Protein AF-A0A086QF65-F1 (afdb_monomer_lite)

Radius of gyration: 30.69 Å; chains: 1; bounding box: 106×68×58 Å

Foldseek 3Di:
DAQVCFKDKAFQFPFWAKPPVPPLFWFFDPDPDDRVDGDIDGPCVQFVPDDSVQKDDDPPTNMIMGGQHLNRAAQAKDKTKMWIAGDPDPDDDDDPDPDDDDDDDDDDDPPPPGDIGMDMDIGHGSPPDDPPPPPDDDDDPPDDDDDDDDDDDDDD

Sequence (156 aa):
MSADNDTLTIDCGTDGSLKPTNYTEEFCVTDNSQLENCTTKKFSEILRTFLPSWWVSDSQNGSAKLTIPESGFPEEQQQFRLGCIPKKTTESPQASLSVNTEKEEGAQNTGASTSNCSVIVTVKASNFSSLASSIAPTAAVAGGVAALTGFLVGSF

InterPro domains:
  IPR007226 SRS domain [PF04092] (1-123)
  IPR028352 Protozoan surface antigen, SAG1 family [PR01801] (5-20)
  IPR028352 Protozoan surface antigen, SAG1 family [PR01801] (43-55)
  IPR028352 Protozoan surface antigen, SAG1 family [PR01801] (64-74)
  IPR028352 Protozoan surface antigen, SAG1 family [PR01801] (74-89)
  IPR036755 SRS domain superfamily [G3DSA:2.60.40.1320] (1-129)
  IPR036755 SRS domain superfamily [SSF74877] (1-125)

pLDDT: mean 76.39, std 22.38, range [31.44, 98.19]

Secondary structure (DSSP, 8-state):
-BTTB-EEEEE-TTTEEEESTTTTTEEE-SSS--GGGPPEEEHHHHSTT--GGGEEEETTTTEEEEE--GGGS-SS-EEEEEEEEE---SS-------------------------EEEEEEE--TT-----------------------------

Organism: NCBI:txid943118

Structure (mmCIF, N/CA/C/O backbone):
data_AF-A0A086QF65-F1
#
_entry.id   AF-A0A086QF65-F1
#
loop_
_atom_site.group_PDB
_atom_site.id
_atom_site.type_symbol
_atom_site.label_atom_id
_atom_site.label_alt_id
_atom_site.label_comp_id
_atom_site.label_asym_id
_atom_site.label_entity_id
_atom_site.label_seq_id
_atom_site.pdbx_PDB_ins_code
_atom_site.Cartn_x
_atom_site.Cartn_y
_atom_site.Cartn_z
_atom_site.occupancy
_atom_site.B_iso_or_equiv
_atom_site.auth_seq_id
_atom_site.auth_comp_id
_atom_site.auth_asym_id
_atom_site.auth_atom_id
_atom_site.pdbx_PDB_model_num
ATOM 1 N N . MET A 1 1 ? 10.234 -1.380 -0.461 1.00 95.06 1 MET A N 1
ATOM 2 C CA . MET A 1 1 ? 9.843 -2.190 -1.628 1.00 95.06 1 MET A CA 1
ATOM 3 C C . MET A 1 1 ? 10.878 -2.006 -2.726 1.00 95.06 1 MET A C 1
ATOM 5 O O . MET A 1 1 ? 11.382 -0.900 -2.909 1.00 95.06 1 MET A O 1
ATOM 9 N N . SER A 1 2 ? 11.228 -3.093 -3.399 1.00 95.19 2 SER A N 1
ATOM 10 C CA . SER A 1 2 ? 12.167 -3.176 -4.530 1.00 95.19 2 SER A CA 1
ATOM 11 C C . SER A 1 2 ? 11.776 -4.369 -5.403 1.00 95.19 2 SER A C 1
ATOM 13 O O . SER A 1 2 ? 10.936 -5.148 -4.968 1.00 95.19 2 SER A O 1
ATOM 15 N N . ALA A 1 3 ? 12.387 -4.557 -6.575 1.00 91.25 3 ALA A N 1
ATOM 16 C CA . ALA A 1 3 ? 12.045 -5.674 -7.466 1.00 91.25 3 ALA A CA 1
ATOM 17 C C . ALA A 1 3 ? 12.109 -7.055 -6.773 1.00 91.25 3 ALA A C 1
ATOM 19 O O . ALA A 1 3 ? 11.219 -7.872 -6.962 1.00 91.25 3 ALA A O 1
ATOM 20 N N . ASP A 1 4 ? 13.090 -7.281 -5.887 1.00 91.62 4 ASP A N 1
ATOM 21 C CA . ASP A 1 4 ? 13.212 -8.537 -5.120 1.00 91.62 4 ASP A CA 1
ATOM 22 C C . ASP A 1 4 ? 12.260 -8.645 -3.906 1.00 91.62 4 ASP A C 1
ATOM 24 O O . ASP A 1 4 ? 12.186 -9.686 -3.260 1.00 91.62 4 ASP A O 1
ATOM 28 N N . ASN A 1 5 ? 11.605 -7.546 -3.514 1.00 95.38 5 ASN A N 1
ATOM 29 C CA . ASN A 1 5 ? 10.704 -7.443 -2.357 1.00 95.38 5 ASN A CA 1
ATOM 30 C C . ASN A 1 5 ? 9.574 -6.462 -2.703 1.00 95.38 5 ASN A C 1
ATOM 32 O O . ASN A 1 5 ? 9.560 -5.296 -2.274 1.00 95.38 5 ASN A O 1
ATOM 36 N N . ASP A 1 6 ? 8.678 -6.937 -3.557 1.00 96.69 6 ASP A N 1
ATOM 37 C CA . ASP A 1 6 ? 7.703 -6.164 -4.328 1.00 96.69 6 ASP A CA 1
ATOM 38 C C . ASP A 1 6 ? 6.317 -6.075 -3.683 1.00 96.69 6 ASP A C 1
ATOM 40 O O . ASP A 1 6 ? 5.424 -5.397 -4.194 1.00 96.69 6 ASP A O 1
ATOM 44 N N . THR A 1 7 ? 6.146 -6.747 -2.547 1.00 97.06 7 THR A N 1
ATOM 45 C CA . THR A 1 7 ? 4.867 -6.895 -1.864 1.00 97.06 7 THR A CA 1
ATOM 46 C C . THR A 1 7 ? 4.880 -6.204 -0.501 1.00 97.06 7 THR A C 1
ATOM 48 O O . THR A 1 7 ? 5.852 -6.276 0.251 1.00 97.06 7 THR A O 1
ATOM 51 N N . LEU A 1 8 ? 3.778 -5.532 -0.178 1.00 97.38 8 LEU A N 1
ATOM 52 C CA . LEU A 1 8 ? 3.488 -4.920 1.115 1.00 97.38 8 LEU A CA 1
ATOM 53 C C . LEU A 1 8 ? 2.134 -5.428 1.598 1.00 97.38 8 LEU A C 1
ATOM 55 O O . LEU A 1 8 ? 1.146 -5.281 0.888 1.00 97.38 8 LEU A O 1
ATOM 59 N N . THR A 1 9 ? 2.077 -5.936 2.824 1.00 96.44 9 THR A N 1
ATOM 60 C CA . THR A 1 9 ? 0.817 -6.260 3.501 1.00 96.44 9 THR A CA 1
ATOM 61 C C . THR A 1 9 ? 0.660 -5.359 4.715 1.00 96.44 9 THR A C 1
ATOM 63 O O . THR A 1 9 ? 1.587 -5.235 5.515 1.00 96.44 9 THR A O 1
ATOM 66 N N . ILE A 1 10 ? -0.509 -4.742 4.859 1.00 95.50 10 ILE A N 1
ATOM 67 C CA . ILE A 1 10 ? -0.909 -3.997 6.052 1.00 95.50 10 ILE A CA 1
ATOM 68 C C . ILE A 1 10 ? -2.129 -4.694 6.625 1.00 95.50 10 ILE A C 1
ATOM 70 O O . ILE A 1 10 ? -3.138 -4.805 5.938 1.00 95.50 10 ILE A O 1
ATOM 74 N N . ASP A 1 11 ? -2.031 -5.134 7.873 1.00 94.31 11 ASP A N 1
ATOM 75 C CA . ASP A 1 11 ? -3.128 -5.742 8.616 1.00 94.31 11 ASP A CA 1
ATOM 76 C C . ASP A 1 11 ? -3.472 -4.849 9.807 1.00 94.31 11 ASP A C 1
ATOM 78 O O . ASP A 1 11 ? -2.664 -4.673 10.721 1.00 94.31 11 ASP A O 1
ATOM 82 N N . CYS A 1 12 ? -4.655 -4.237 9.765 1.00 92.69 12 CYS A N 1
ATOM 83 C CA . CYS A 1 12 ? -5.139 -3.391 10.850 1.00 92.69 12 CYS A CA 1
ATOM 84 C C . CYS A 1 12 ? -5.915 -4.168 11.923 1.00 92.69 12 CYS A C 1
ATOM 86 O O . CYS A 1 12 ? -6.331 -3.569 12.918 1.00 92.69 12 CYS A O 1
ATOM 88 N N . GLY A 1 13 ? -6.118 -5.473 11.734 1.00 90.19 13 GLY A N 1
ATOM 89 C CA . GLY A 1 13 ? -6.936 -6.304 12.600 1.00 90.19 13 GLY A CA 1
ATOM 90 C C . GLY A 1 13 ? -8.391 -5.833 12.703 1.00 90.19 13 GLY A C 1
ATOM 91 O O . GLY A 1 13 ? -8.887 -4.970 11.970 1.00 90.19 13 GLY A O 1
ATOM 92 N N . THR A 1 14 ? -9.108 -6.394 13.675 1.00 88.50 14 THR A N 1
ATOM 93 C CA . THR A 1 14 ? -10.519 -6.061 13.917 1.00 88.50 14 THR A CA 1
ATOM 94 C C . THR A 1 14 ? -10.705 -4.668 14.501 1.00 88.50 14 THR A C 1
ATOM 96 O O . THR A 1 14 ? -11.720 -4.029 14.221 1.00 88.50 14 THR A O 1
ATOM 99 N N . ASP A 1 15 ? -9.716 -4.164 15.236 1.00 88.31 15 ASP A N 1
ATOM 100 C CA . ASP A 1 15 ? -9.833 -2.933 16.025 1.00 88.31 15 ASP A CA 1
ATOM 101 C C . ASP A 1 15 ? -9.339 -1.694 15.267 1.00 88.31 15 ASP A C 1
ATOM 103 O O . ASP A 1 15 ? -9.655 -0.564 15.641 1.00 88.31 15 ASP A O 1
ATOM 107 N N . GLY A 1 16 ? -8.591 -1.889 14.178 1.00 89.69 16 GLY A N 1
ATOM 108 C CA . GLY A 1 16 ? -8.050 -0.822 13.348 1.00 89.69 16 GLY A CA 1
ATOM 109 C C . GLY A 1 16 ? -8.782 -0.649 12.018 1.00 89.69 16 GLY A C 1
ATOM 110 O O . GLY A 1 16 ? -9.394 -1.569 11.472 1.00 89.69 16 GLY A O 1
ATOM 111 N N . SER A 1 17 ? -8.690 0.559 11.474 1.00 91.00 17 SER A N 1
ATOM 112 C CA . SER A 1 17 ? -9.131 0.922 10.128 1.00 91.00 17 SER A CA 1
ATOM 113 C C . SER A 1 17 ? -7.956 1.451 9.321 1.00 91.00 17 SER A C 1
ATOM 115 O O . SER A 1 17 ? -7.222 2.324 9.791 1.00 91.00 17 SER A O 1
ATOM 117 N N . LEU A 1 18 ? -7.814 0.961 8.090 1.00 93.12 18 LEU A N 1
ATOM 118 C CA . LEU A 1 18 ? -6.735 1.362 7.196 1.00 93.12 18 LEU A CA 1
ATOM 119 C C . LEU A 1 18 ? -6.918 2.810 6.706 1.00 93.12 18 LEU A C 1
ATOM 121 O O . LEU A 1 18 ? -8.037 3.256 6.429 1.00 93.12 18 LEU A O 1
ATOM 125 N N . LYS A 1 19 ? -5.808 3.552 6.624 1.00 93.25 19 LYS A N 1
ATOM 126 C CA . LYS A 1 19 ? -5.740 4.940 6.159 1.00 93.25 19 LYS A CA 1
ATOM 127 C C . LYS A 1 19 ? -4.720 5.131 5.023 1.00 93.25 19 LYS A C 1
ATOM 129 O O . LYS A 1 19 ? -3.624 4.572 5.108 1.00 93.25 19 LYS A O 1
ATOM 134 N N . PRO A 1 20 ? -5.047 5.961 4.006 1.00 94.06 20 PRO A N 1
ATOM 135 C CA . PRO A 1 20 ? -6.316 6.679 3.838 1.00 94.06 20 PRO A CA 1
ATOM 136 C C . PRO A 1 20 ? -7.475 5.724 3.512 1.00 94.06 20 PRO A C 1
ATOM 138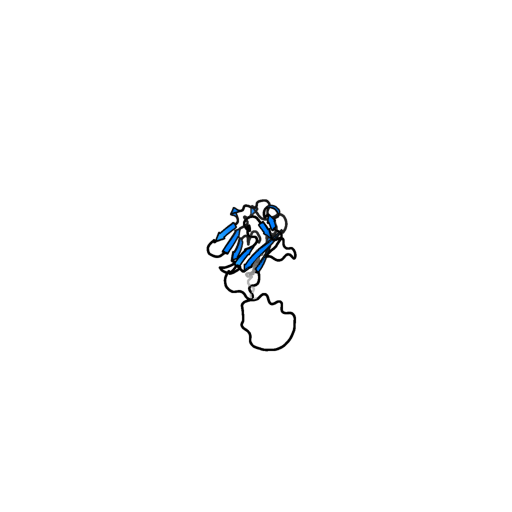 O O . PRO A 1 20 ? -7.264 4.559 3.199 1.00 94.06 20 PRO A O 1
ATOM 141 N N . THR A 1 21 ? -8.720 6.198 3.624 1.00 92.19 21 THR A N 1
ATOM 142 C CA . THR A 1 21 ? -9.894 5.337 3.386 1.00 92.19 21 THR A CA 1
ATOM 143 C C . THR A 1 21 ? -9.914 4.805 1.945 1.00 92.19 21 THR A C 1
ATOM 145 O O . THR A 1 21 ? -10.275 3.653 1.731 1.00 92.19 21 THR A O 1
ATOM 148 N N . ASN A 1 22 ? -9.472 5.612 0.972 1.00 94.25 22 ASN A N 1
ATOM 149 C CA . ASN A 1 22 ? -9.290 5.208 -0.426 1.00 94.25 22 ASN A CA 1
ATOM 150 C C . ASN A 1 22 ? -7.847 4.738 -0.703 1.00 94.25 22 ASN A C 1
ATOM 152 O O . ASN A 1 22 ? -7.181 5.219 -1.616 1.00 94.25 22 ASN A O 1
ATOM 156 N N . TYR A 1 23 ? -7.329 3.821 0.114 1.00 94.75 23 TYR A N 1
ATOM 157 C CA . TYR A 1 23 ? -5.950 3.326 -0.011 1.00 94.75 23 TYR A CA 1
ATOM 158 C C . TYR A 1 23 ? -5.662 2.594 -1.328 1.00 94.75 23 TYR A C 1
ATOM 160 O O . TYR A 1 23 ? -4.505 2.374 -1.669 1.00 94.75 23 TYR A O 1
ATOM 168 N N . THR A 1 24 ? -6.694 2.188 -2.069 1.00 95.75 24 THR A N 1
ATOM 169 C CA . THR A 1 24 ? -6.541 1.519 -3.366 1.00 95.75 24 THR A CA 1
ATOM 170 C C . THR A 1 24 ? -6.156 2.477 -4.487 1.00 95.75 24 THR A C 1
ATOM 172 O O . THR A 1 24 ? -5.785 2.029 -5.565 1.00 95.75 24 THR A O 1
ATOM 175 N N . GLU A 1 25 ? -6.241 3.786 -4.252 1.00 96.81 25 GLU A N 1
ATOM 176 C CA . GLU A 1 25 ? -5.890 4.823 -5.228 1.00 96.81 25 GLU A CA 1
ATOM 177 C C . GLU A 1 25 ? -4.983 5.906 -4.640 1.00 96.81 25 GLU A C 1
ATOM 179 O O . GLU A 1 25 ? -4.192 6.516 -5.367 1.00 96.81 25 GLU A O 1
ATOM 184 N N . GLU A 1 26 ? -5.065 6.127 -3.328 1.00 97.19 26 GLU A N 1
ATOM 185 C CA . GLU A 1 26 ? -4.425 7.237 -2.640 1.00 97.19 26 GLU A CA 1
ATOM 186 C C . GLU A 1 26 ? -3.512 6.792 -1.497 1.00 97.19 26 GLU A C 1
ATOM 188 O O . GLU A 1 26 ? -3.694 5.750 -0.869 1.00 97.19 26 GLU A O 1
ATOM 193 N N . PHE A 1 27 ? -2.555 7.653 -1.169 1.00 97.00 27 PHE A N 1
ATOM 194 C CA . PHE A 1 27 ? -1.674 7.515 -0.018 1.00 97.00 27 PHE A CA 1
ATOM 195 C C . PHE A 1 27 ? -1.564 8.836 0.744 1.00 97.00 27 PHE A C 1
ATOM 197 O O . PHE A 1 27 ? -1.798 9.907 0.185 1.00 97.00 27 PHE A O 1
ATOM 204 N N . CYS A 1 28 ? -1.172 8.772 2.015 1.00 96.12 28 CYS A N 1
ATOM 205 C CA . CYS A 1 28 ? -0.825 9.956 2.794 1.00 96.12 28 CYS A CA 1
ATOM 206 C C . CYS A 1 28 ? 0.581 10.443 2.424 1.00 96.12 28 CYS A C 1
ATOM 208 O O . CYS A 1 28 ? 1.530 9.653 2.442 1.00 96.12 28 CYS A O 1
ATOM 210 N N . VAL A 1 29 ? 0.760 11.741 2.171 1.00 92.31 29 VAL A N 1
ATOM 211 C CA . VAL A 1 29 ? 2.115 12.310 2.065 1.00 92.31 29 VAL A CA 1
ATOM 212 C C . VAL A 1 29 ? 2.879 12.139 3.381 1.00 92.31 29 VAL A C 1
ATOM 214 O O . VAL A 1 29 ? 2.284 12.098 4.452 1.00 92.31 29 VAL A O 1
ATOM 217 N N . THR A 1 30 ? 4.202 12.007 3.312 1.00 85.81 30 THR A N 1
ATOM 218 C CA . THR A 1 30 ? 5.089 11.739 4.459 1.00 85.81 30 THR A CA 1
ATOM 219 C C . THR A 1 30 ? 5.441 12.984 5.289 1.00 85.81 30 THR A C 1
ATOM 221 O O . THR A 1 30 ? 6.416 12.970 6.034 1.00 85.81 30 THR A O 1
ATOM 224 N N . ASP A 1 31 ? 4.659 14.059 5.193 1.00 80.62 31 ASP A N 1
ATOM 225 C CA . ASP A 1 31 ? 4.845 15.277 5.988 1.00 80.62 31 ASP A CA 1
ATOM 226 C C . ASP A 1 31 ? 4.481 15.066 7.473 1.00 80.62 31 ASP A C 1
ATOM 228 O O . ASP A 1 31 ? 3.941 14.026 7.857 1.00 80.62 31 ASP A O 1
ATOM 232 N N . ASN A 1 32 ? 4.733 16.074 8.319 1.00 66.44 32 ASN A N 1
ATOM 233 C CA . ASN A 1 32 ? 4.440 16.052 9.765 1.00 66.44 32 ASN A CA 1
ATOM 234 C C . ASN A 1 32 ? 2.930 16.010 10.111 1.00 66.44 32 ASN A C 1
ATOM 236 O O . ASN A 1 32 ? 2.549 16.270 11.253 1.00 66.44 32 ASN A O 1
ATOM 240 N N . SER A 1 33 ? 2.053 15.724 9.144 1.00 72.56 33 SER A N 1
ATOM 241 C CA . SER A 1 33 ? 0.617 15.586 9.373 1.00 72.56 33 SER A CA 1
ATOM 242 C C . SER A 1 33 ? 0.292 14.295 10.134 1.00 72.56 33 SER A C 1
ATOM 244 O O . SER A 1 33 ? 0.857 13.229 9.878 1.00 72.56 33 SER A O 1
ATOM 246 N N . GLN A 1 34 ? -0.659 14.383 11.067 1.00 83.62 34 GLN A N 1
ATOM 247 C CA . GLN A 1 34 ? -1.219 13.219 11.758 1.00 83.62 34 GLN A CA 1
ATOM 248 C C . GLN A 1 34 ? -1.862 12.267 10.738 1.00 83.62 34 GLN A C 1
ATOM 250 O O . GLN A 1 34 ? -2.557 12.710 9.823 1.00 83.62 34 GLN A O 1
ATOM 255 N N . LEU A 1 35 ? -1.687 10.954 10.916 1.00 88.12 35 LEU A N 1
ATOM 256 C CA . LEU A 1 35 ? -2.228 9.932 10.006 1.00 88.12 35 LEU A CA 1
ATOM 257 C C . LEU A 1 35 ? -3.756 10.033 9.823 1.00 88.12 35 LEU A C 1
ATOM 259 O O . LEU A 1 35 ? -4.271 9.748 8.746 1.00 88.12 35 LEU A O 1
ATOM 263 N N . GLU A 1 36 ? -4.471 10.468 10.861 1.00 86.69 36 GLU A N 1
ATOM 264 C CA . GLU A 1 36 ? -5.933 10.598 10.885 1.00 86.69 36 GLU A CA 1
ATOM 265 C C . GLU A 1 36 ? -6.472 11.605 9.861 1.00 86.69 36 GLU A C 1
ATOM 267 O O . GLU A 1 36 ? -7.496 11.344 9.229 1.00 86.69 36 GLU A O 1
ATOM 272 N N . ASN A 1 37 ? -5.767 12.728 9.691 1.00 86.44 37 ASN A N 1
ATOM 273 C CA . ASN A 1 37 ? -6.148 13.857 8.839 1.00 86.44 37 ASN A CA 1
ATOM 274 C C . ASN A 1 37 ? -5.006 14.196 7.872 1.00 86.44 37 ASN A C 1
ATOM 276 O O . ASN A 1 37 ? -4.646 15.360 7.694 1.00 86.44 37 ASN A O 1
ATOM 280 N N . CYS A 1 38 ? -4.381 13.162 7.312 1.00 90.50 38 CYS A N 1
ATOM 281 C CA . CYS A 1 38 ? -3.271 13.335 6.392 1.00 90.50 38 CYS A CA 1
ATOM 282 C C . CYS A 1 38 ? -3.741 13.951 5.068 1.00 90.50 38 CYS A C 1
ATOM 284 O O . CYS A 1 38 ? -4.852 13.690 4.602 1.00 90.50 38 CYS A O 1
ATOM 286 N N . THR A 1 39 ? -2.863 14.713 4.422 1.00 93.75 39 THR A N 1
ATOM 287 C CA . THR A 1 39 ? -3.079 15.121 3.030 1.00 93.75 39 THR A CA 1
ATOM 288 C C . THR A 1 39 ? -2.849 13.915 2.120 1.00 93.75 39 THR A C 1
ATOM 290 O O . THR A 1 39 ? -1.826 13.234 2.248 1.00 93.75 39 THR A O 1
ATOM 293 N N . THR A 1 40 ? -3.783 13.641 1.206 1.00 95.81 40 THR A N 1
ATOM 294 C CA . THR A 1 40 ? -3.677 12.506 0.282 1.00 95.81 40 THR A CA 1
ATOM 295 C C . THR A 1 40 ? -3.172 12.910 -1.101 1.00 95.81 40 THR A C 1
ATOM 297 O O . THR A 1 40 ? -3.343 14.044 -1.550 1.00 95.81 40 THR A O 1
ATOM 300 N N . LYS A 1 41 ? -2.514 11.961 -1.770 1.00 97.00 41 LYS A N 1
ATOM 301 C CA . LYS A 1 41 ? -2.074 12.026 -3.169 1.00 97.00 41 LYS A CA 1
ATOM 302 C C . LYS A 1 41 ? -2.357 10.709 -3.873 1.00 97.00 41 LYS A C 1
ATOM 304 O O . LYS A 1 41 ? -2.494 9.683 -3.209 1.00 97.00 41 LYS A O 1
ATOM 309 N N . LYS A 1 42 ? -2.409 10.717 -5.207 1.00 97.88 42 LYS A N 1
ATOM 310 C CA . LYS A 1 42 ? -2.669 9.500 -5.991 1.00 97.88 42 LYS A CA 1
ATOM 311 C C . LYS A 1 42 ? -1.404 8.683 -6.193 1.00 97.88 42 LYS A C 1
ATOM 313 O O . LYS A 1 42 ? -0.368 9.241 -6.549 1.00 97.88 42 LYS A O 1
ATOM 318 N N . PHE A 1 43 ? -1.498 7.356 -6.105 1.00 98.00 43 PHE A N 1
ATOM 319 C CA . PHE A 1 43 ? -0.367 6.471 -6.415 1.00 98.00 43 PHE A CA 1
ATOM 320 C C . PHE A 1 43 ? 0.195 6.690 -7.823 1.00 98.00 43 PHE A C 1
ATOM 322 O O . PHE A 1 43 ? 1.407 6.618 -8.000 1.00 98.00 43 PHE A O 1
ATOM 329 N N . SER A 1 44 ? -0.644 7.052 -8.799 1.00 96.75 44 SER A N 1
ATOM 330 C CA . SER A 1 44 ? -0.214 7.362 -10.169 1.00 96.75 44 SER A CA 1
ATOM 331 C C . SER A 1 44 ? 0.782 8.528 -10.274 1.00 96.75 44 SER A C 1
ATOM 333 O O . SER A 1 44 ? 1.464 8.647 -11.287 1.00 96.75 44 SER A O 1
ATOM 335 N N . GLU A 1 45 ? 0.875 9.397 -9.257 1.00 96.50 45 GLU A N 1
ATOM 336 C CA . GLU A 1 45 ? 1.865 10.486 -9.219 1.00 96.50 45 GLU A CA 1
ATOM 337 C C . GLU A 1 45 ? 3.289 9.975 -8.961 1.00 96.50 45 GLU A C 1
ATOM 339 O O . GLU A 1 45 ? 4.244 10.552 -9.474 1.00 96.50 45 GLU A O 1
ATOM 344 N N . ILE A 1 46 ? 3.434 8.903 -8.174 1.00 95.56 46 ILE A N 1
ATOM 345 C CA . ILE A 1 46 ? 4.736 8.337 -7.785 1.00 95.56 46 ILE A CA 1
ATOM 346 C C . ILE A 1 46 ? 5.045 7.020 -8.510 1.00 95.56 46 ILE A C 1
ATOM 348 O O . ILE A 1 46 ? 6.204 6.661 -8.685 1.00 95.56 46 ILE A O 1
ATOM 352 N N . LEU A 1 47 ? 4.016 6.314 -8.977 1.00 96.44 47 LEU A N 1
ATOM 353 C CA . LEU A 1 47 ? 4.090 5.063 -9.723 1.00 96.44 47 LEU A CA 1
ATOM 354 C C . LEU A 1 47 ? 3.298 5.253 -11.023 1.00 96.44 47 LEU A C 1
ATOM 356 O O . LEU A 1 47 ? 2.093 5.023 -11.065 1.00 96.44 47 LEU A O 1
ATOM 360 N N . ARG A 1 48 ? 3.956 5.714 -12.095 1.00 95.12 48 ARG A N 1
ATOM 361 C CA . ARG A 1 48 ? 3.273 6.172 -13.328 1.00 95.12 48 ARG A CA 1
ATOM 362 C C . ARG A 1 48 ? 2.351 5.122 -13.966 1.00 95.12 48 ARG A C 1
ATOM 364 O O . ARG A 1 48 ? 1.366 5.483 -14.597 1.00 95.12 48 ARG A O 1
ATOM 371 N N . THR A 1 49 ? 2.675 3.839 -13.817 1.00 95.56 49 THR A N 1
ATOM 372 C CA . THR A 1 49 ? 1.927 2.699 -14.379 1.00 95.56 49 THR A CA 1
ATOM 373 C C . THR A 1 49 ? 0.986 2.039 -13.369 1.00 95.56 49 THR A C 1
ATOM 375 O O . THR A 1 49 ? 0.487 0.944 -13.625 1.00 95.56 49 THR A O 1
ATOM 378 N N . PHE A 1 50 ? 0.748 2.688 -12.225 1.00 97.75 50 PHE A N 1
ATOM 379 C CA . PHE A 1 50 ? -0.110 2.181 -11.162 1.00 97.75 50 PHE A CA 1
ATOM 380 C C . PHE A 1 50 ? -1.503 1.800 -11.662 1.00 97.75 50 PHE A C 1
ATOM 382 O O . PHE A 1 50 ? -2.144 2.549 -12.402 1.00 97.75 50 PHE A O 1
ATOM 389 N N . LEU A 1 51 ? -1.997 0.664 -11.169 1.00 97.44 51 LEU A N 1
ATOM 390 C CA . LEU A 1 51 ? -3.372 0.221 -11.352 1.00 97.44 51 LEU A CA 1
ATOM 391 C C . LEU A 1 51 ? -3.978 -0.137 -9.989 1.00 97.44 51 LEU A C 1
ATOM 393 O O . LEU A 1 51 ? -3.311 -0.809 -9.200 1.00 97.44 51 LEU A O 1
ATOM 397 N N . PRO A 1 52 ? -5.257 0.196 -9.729 1.00 96.31 52 PRO A N 1
ATOM 398 C CA . PRO A 1 52 ? -5.931 -0.198 -8.489 1.00 96.31 52 PRO A CA 1
ATOM 399 C C . PRO A 1 52 ? -5.916 -1.713 -8.241 1.00 96.31 52 PRO A C 1
ATOM 401 O O . PRO A 1 52 ? -5.909 -2.153 -7.098 1.00 96.31 52 PRO A O 1
ATOM 404 N N . SER A 1 53 ? -5.841 -2.521 -9.306 1.00 96.62 53 SER A N 1
ATOM 405 C CA . SER A 1 53 ? -5.747 -3.984 -9.234 1.00 96.62 53 SER A CA 1
ATOM 406 C C . SER A 1 53 ? -4.446 -4.509 -8.616 1.00 96.62 53 SER A C 1
ATOM 408 O O . SER A 1 53 ? -4.325 -5.710 -8.400 1.00 96.62 53 SER A O 1
ATOM 410 N N . TRP A 1 54 ? -3.456 -3.646 -8.360 1.00 97.62 54 TRP A N 1
ATOM 411 C CA . TRP A 1 54 ? -2.261 -4.005 -7.590 1.00 97.62 54 TRP A CA 1
ATOM 412 C C . TRP A 1 54 ? -2.581 -4.224 -6.110 1.00 97.62 54 TRP A C 1
ATOM 414 O O . TRP A 1 54 ? -1.799 -4.856 -5.400 1.00 97.62 54 TRP A O 1
ATOM 424 N N . TRP A 1 55 ? -3.728 -3.715 -5.656 1.00 97.44 55 TRP A N 1
ATOM 425 C CA . TRP A 1 55 ? -4.259 -3.959 -4.329 1.00 97.44 55 TRP A CA 1
ATOM 426 C C . TRP A 1 55 ? -5.210 -5.153 -4.311 1.00 97.44 55 TRP A C 1
ATOM 428 O O . TRP A 1 55 ? -6.118 -5.275 -5.132 1.00 97.44 55 TRP A O 1
ATOM 438 N N . VAL A 1 56 ? -5.041 -5.995 -3.297 1.00 95.00 56 VAL A N 1
ATOM 439 C CA . VAL A 1 56 ? -5.978 -7.053 -2.921 1.00 95.00 56 VAL A CA 1
ATOM 440 C C . VAL A 1 56 ? -6.379 -6.815 -1.472 1.00 95.00 56 VAL A C 1
ATOM 442 O O . VAL A 1 56 ? -5.515 -6.776 -0.595 1.00 95.00 56 VAL A O 1
ATOM 445 N N . SER A 1 57 ? -7.673 -6.636 -1.217 1.00 87.12 57 SER A N 1
ATOM 446 C CA . SER A 1 57 ? -8.208 -6.476 0.134 1.00 87.12 57 SER A CA 1
ATOM 447 C C . SER A 1 57 ? -8.728 -7.803 0.677 1.00 87.12 57 SER A C 1
ATOM 449 O O . SER A 1 57 ? -9.378 -8.570 -0.033 1.00 87.12 57 SER A O 1
ATOM 451 N N . ASP A 1 58 ? -8.456 -8.060 1.953 1.00 78.44 58 ASP A N 1
ATOM 452 C CA . ASP A 1 58 ? -9.151 -9.080 2.725 1.00 78.44 58 ASP A CA 1
ATOM 453 C C . ASP A 1 58 ? -10.182 -8.378 3.614 1.00 78.44 58 ASP A C 1
ATOM 455 O O . ASP A 1 58 ? -9.871 -7.774 4.649 1.00 78.44 58 ASP A O 1
ATOM 459 N N . SER A 1 59 ? -11.435 -8.407 3.158 1.00 61.88 59 SER A N 1
ATOM 460 C CA . SER A 1 59 ? -12.548 -7.698 3.790 1.00 61.88 59 SER A CA 1
ATOM 461 C C . SER A 1 59 ? -12.862 -8.188 5.203 1.00 61.88 59 SER A C 1
ATOM 463 O O . SER A 1 59 ? -13.557 -7.482 5.930 1.00 61.88 59 SER A O 1
ATOM 465 N N . GLN A 1 60 ? -12.391 -9.374 5.601 1.00 62.91 60 GLN A N 1
ATOM 466 C CA . GLN A 1 60 ? -12.734 -9.953 6.902 1.00 62.91 60 GLN A CA 1
ATOM 467 C C . GLN A 1 60 ? -11.898 -9.372 8.050 1.00 62.91 60 GLN A C 1
ATOM 469 O O . GLN A 1 60 ? -12.392 -9.268 9.172 1.00 62.91 60 GLN A O 1
ATOM 474 N N . ASN A 1 61 ? -10.669 -8.924 7.771 1.00 66.69 61 ASN A N 1
ATOM 475 C CA . ASN A 1 61 ? -9.691 -8.615 8.820 1.00 66.69 61 ASN A CA 1
ATOM 476 C C . ASN A 1 61 ? -9.118 -7.193 8.756 1.00 66.69 61 ASN A C 1
ATOM 478 O O . ASN A 1 61 ? -8.266 -6.850 9.565 1.00 66.69 61 ASN A O 1
ATOM 482 N N . GLY A 1 62 ? -9.572 -6.350 7.822 1.00 80.50 62 GLY A N 1
ATOM 483 C CA . GLY A 1 62 ? -8.969 -5.024 7.637 1.00 80.50 62 GLY A CA 1
ATOM 484 C C . GLY A 1 62 ? -7.533 -5.107 7.109 1.00 80.50 62 GLY A C 1
ATOM 485 O O . GLY A 1 62 ? -6.725 -4.220 7.387 1.00 80.50 62 GLY A O 1
ATOM 486 N N . SER A 1 63 ? -7.234 -6.178 6.365 1.00 91.69 63 SER A N 1
ATOM 487 C CA . SER A 1 63 ? -5.932 -6.433 5.759 1.00 91.69 63 SER A CA 1
ATOM 488 C C . SER A 1 63 ? -5.947 -6.079 4.273 1.00 91.69 63 SER A C 1
ATOM 490 O O . SER A 1 63 ? -6.938 -6.296 3.572 1.00 91.69 63 SER A O 1
ATOM 492 N N . ALA A 1 64 ? -4.855 -5.504 3.784 1.00 95.06 64 ALA A N 1
ATOM 493 C CA . ALA A 1 64 ? -4.675 -5.134 2.390 1.00 95.06 64 ALA A CA 1
ATOM 494 C C . ALA A 1 64 ? -3.253 -5.447 1.933 1.00 95.06 64 ALA A C 1
ATOM 496 O O . ALA A 1 64 ? -2.282 -5.193 2.650 1.00 95.06 64 ALA A O 1
ATOM 497 N N . LYS A 1 65 ? -3.131 -5.965 0.712 1.00 96.81 65 LYS A N 1
ATOM 498 C CA . LYS A 1 65 ? -1.859 -6.319 0.091 1.00 96.81 65 LYS A CA 1
ATOM 499 C C . LYS A 1 65 ? -1.656 -5.540 -1.201 1.00 96.81 65 LYS A C 1
ATOM 501 O O . LYS A 1 65 ? -2.491 -5.638 -2.094 1.00 96.81 65 LYS A O 1
ATOM 506 N N . LEU A 1 66 ? -0.545 -4.820 -1.301 1.00 98.00 66 LEU A N 1
ATOM 507 C CA . LEU A 1 66 ? -0.054 -4.182 -2.520 1.00 98.00 66 LEU A CA 1
ATOM 508 C C . LEU A 1 66 ? 1.066 -5.024 -3.114 1.00 98.00 66 LEU A C 1
ATOM 510 O O . LEU A 1 66 ? 2.022 -5.340 -2.409 1.00 98.00 66 LEU A O 1
ATOM 514 N N . THR A 1 67 ? 0.994 -5.298 -4.410 1.00 98.19 67 THR A N 1
ATOM 515 C CA . THR A 1 67 ? 2.086 -5.912 -5.172 1.00 98.19 67 THR A CA 1
ATOM 516 C C . THR A 1 67 ? 2.424 -5.027 -6.367 1.00 98.19 67 THR A C 1
ATOM 518 O O . THR A 1 67 ? 1.564 -4.762 -7.205 1.00 98.19 67 THR A O 1
ATOM 521 N N . ILE A 1 68 ? 3.670 -4.550 -6.441 1.00 97.62 68 ILE A N 1
ATOM 522 C CA . ILE A 1 68 ? 4.151 -3.724 -7.555 1.00 97.62 68 ILE A CA 1
ATOM 523 C C . ILE A 1 68 ? 4.786 -4.654 -8.598 1.00 97.62 68 ILE A C 1
ATOM 525 O O . ILE A 1 68 ? 5.801 -5.273 -8.293 1.00 97.62 68 ILE A O 1
ATOM 529 N N . PRO A 1 69 ? 4.250 -4.760 -9.826 1.00 96.56 69 PRO A N 1
ATOM 530 C CA . PRO A 1 69 ? 4.885 -5.562 -10.867 1.00 96.56 69 PRO A CA 1
ATOM 531 C C . PRO A 1 69 ? 6.273 -5.005 -11.210 1.00 96.56 69 PRO A C 1
ATOM 533 O O . PRO A 1 69 ? 6.537 -3.821 -11.020 1.00 96.56 69 PRO A O 1
ATOM 536 N N . GLU A 1 70 ? 7.148 -5.827 -11.788 1.00 92.56 70 GLU A N 1
ATOM 537 C CA . GLU A 1 70 ? 8.528 -5.439 -12.124 1.00 92.56 70 GLU A CA 1
ATOM 538 C C . GLU A 1 70 ? 8.603 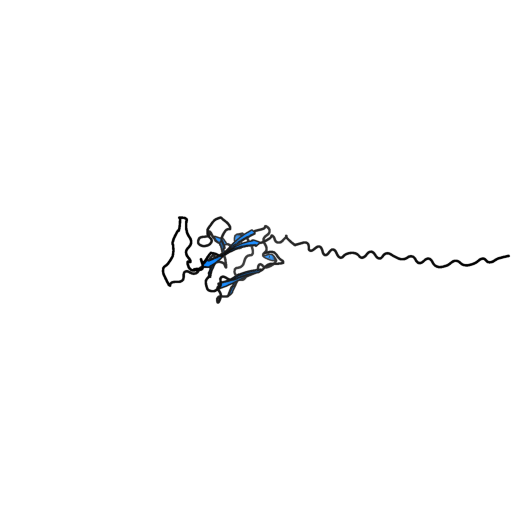-4.159 -12.983 1.00 92.56 70 GLU A C 1
ATOM 540 O O . GLU A 1 70 ? 9.377 -3.247 -12.698 1.00 92.56 70 GLU A O 1
ATOM 545 N N . SER A 1 71 ? 7.711 -4.017 -13.969 1.00 92.44 71 SER A N 1
ATOM 546 C CA . SER A 1 71 ? 7.589 -2.814 -14.810 1.00 92.44 71 SER A CA 1
ATOM 547 C C . SER A 1 71 ? 6.898 -1.624 -14.122 1.00 92.44 71 SER A C 1
ATOM 549 O O . SER A 1 71 ? 6.683 -0.580 -14.739 1.00 92.44 71 SER A O 1
ATOM 551 N N . GLY A 1 72 ? 6.455 -1.806 -12.881 1.00 95.38 72 GLY A N 1
ATOM 552 C CA . GLY A 1 72 ? 5.739 -0.833 -12.062 1.00 95.38 72 GLY A CA 1
ATOM 553 C C . GLY A 1 72 ? 6.635 0.002 -11.153 1.00 95.38 72 GLY A C 1
ATOM 554 O O . GLY A 1 72 ? 6.170 0.998 -10.597 1.00 95.38 72 GLY A O 1
ATOM 555 N N . PHE A 1 73 ? 7.904 -0.385 -10.993 1.00 96.25 73 PHE A N 1
ATOM 556 C CA . PHE A 1 73 ? 8.847 0.345 -10.153 1.00 96.25 73 PHE A CA 1
ATOM 557 C C . PHE A 1 73 ? 9.208 1.710 -10.761 1.00 96.25 73 PHE A C 1
ATOM 559 O O . PHE A 1 73 ? 9.381 1.822 -11.977 1.00 96.25 73 PHE A O 1
ATOM 566 N N . PRO A 1 7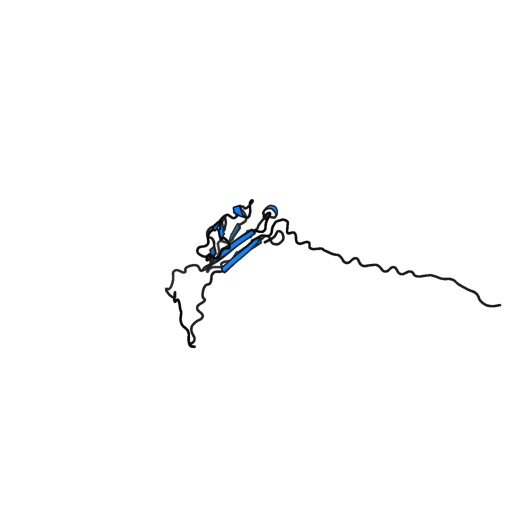4 ? 9.329 2.758 -9.929 1.00 95.62 74 PRO A N 1
ATOM 567 C CA . PRO A 1 74 ? 9.595 4.109 -10.400 1.00 95.62 74 PRO A CA 1
ATOM 568 C C . PRO A 1 74 ? 11.036 4.261 -10.908 1.00 95.62 74 PRO A C 1
ATOM 570 O O . PRO A 1 74 ? 11.917 3.476 -10.570 1.00 95.62 74 PRO A O 1
ATOM 573 N N . GLU A 1 75 ? 11.295 5.302 -11.699 1.00 93.00 75 GLU A N 1
ATOM 574 C CA . GLU A 1 75 ? 12.653 5.663 -12.154 1.00 93.00 75 GLU A CA 1
ATOM 575 C C . GLU A 1 75 ? 13.497 6.306 -11.045 1.00 93.00 75 GLU A C 1
ATOM 577 O O . GLU A 1 75 ? 1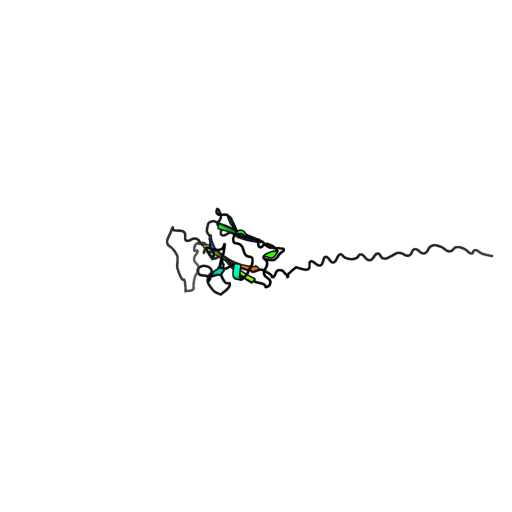4.722 6.266 -11.081 1.00 93.00 75 GLU A O 1
ATOM 582 N N . GLU A 1 76 ? 12.839 6.886 -10.044 1.00 94.62 76 GLU A N 1
ATOM 583 C CA . GLU A 1 76 ? 13.468 7.510 -8.884 1.00 94.62 76 GLU A CA 1
ATOM 584 C C . GLU A 1 76 ? 12.869 6.937 -7.607 1.00 94.62 76 GLU A C 1
ATOM 586 O O . GLU A 1 76 ? 11.727 6.481 -7.597 1.00 94.62 76 GLU A O 1
ATOM 591 N N . GLN A 1 77 ? 13.625 6.972 -6.511 1.00 96.06 77 GLN A N 1
ATOM 592 C CA . GLN A 1 77 ? 13.118 6.521 -5.222 1.00 96.06 77 GLN A CA 1
ATOM 593 C C . GLN A 1 77 ? 11.911 7.364 -4.793 1.00 96.06 77 GLN A C 1
ATOM 595 O O . GLN A 1 77 ? 11.987 8.589 -4.747 1.00 96.06 77 GLN A O 1
ATOM 600 N N . GLN A 1 78 ? 10.826 6.696 -4.408 1.00 96.12 78 GLN A N 1
ATOM 601 C CA . GLN A 1 78 ? 9.598 7.334 -3.937 1.00 96.12 78 GLN A CA 1
ATOM 602 C C . GLN A 1 78 ? 9.271 6.906 -2.510 1.00 96.12 78 GLN A C 1
ATOM 604 O O . GLN A 1 78 ? 9.667 5.827 -2.056 1.00 96.12 78 GLN A O 1
ATOM 609 N N . GLN A 1 79 ? 8.521 7.744 -1.799 1.00 96.38 79 GLN A N 1
ATOM 610 C CA . GLN A 1 79 ? 7.994 7.427 -0.478 1.00 96.38 79 GLN A CA 1
ATOM 611 C C . GLN A 1 79 ? 6.508 7.736 -0.393 1.00 96.38 79 GLN A C 1
ATOM 613 O O . GLN A 1 79 ? 6.033 8.727 -0.941 1.00 96.38 79 GLN A O 1
ATOM 618 N N . PHE A 1 80 ? 5.790 6.896 0.340 1.00 96.12 80 PHE A N 1
ATOM 619 C CA . PHE A 1 80 ? 4.392 7.117 0.670 1.00 96.12 80 PHE A CA 1
ATOM 620 C C . PHE A 1 80 ? 4.091 6.614 2.077 1.00 96.12 80 PHE A C 1
ATOM 622 O O . PHE A 1 80 ? 4.823 5.783 2.619 1.00 96.12 80 PHE A O 1
ATOM 629 N N . ARG A 1 81 ? 3.011 7.116 2.680 1.00 97.00 81 ARG A N 1
ATOM 630 C CA . ARG A 1 81 ? 2.555 6.682 3.998 1.00 97.00 81 ARG A CA 1
ATOM 631 C C . ARG A 1 81 ? 1.162 6.072 3.917 1.00 97.00 81 ARG A C 1
ATOM 633 O O . ARG A 1 81 ? 0.263 6.611 3.276 1.00 97.00 81 ARG A O 1
ATOM 640 N N . LEU A 1 82 ? 0.999 4.966 4.624 1.00 96.06 82 LEU A N 1
ATOM 641 C CA . LEU A 1 82 ? -0.274 4.334 4.948 1.00 96.06 82 LEU A CA 1
ATOM 642 C C . LEU A 1 82 ? -0.305 4.085 6.455 1.00 96.06 82 LEU A C 1
ATOM 644 O O . LEU A 1 82 ? 0.659 4.380 7.168 1.00 96.06 82 LEU A O 1
ATOM 648 N N . GLY A 1 83 ? -1.390 3.519 6.957 1.00 94.62 83 GLY A N 1
ATOM 649 C CA . GLY A 1 83 ? -1.378 3.008 8.315 1.00 94.62 83 GLY A CA 1
ATOM 650 C C . GLY A 1 83 ? -2.736 2.586 8.823 1.00 94.62 83 GLY A C 1
ATOM 651 O O . GLY A 1 83 ? -3.696 2.504 8.063 1.00 94.62 83 GLY A O 1
ATOM 652 N N . CYS A 1 84 ? -2.799 2.342 10.124 1.00 94.44 84 CYS A N 1
ATOM 653 C CA . CYS A 1 84 ? -4.004 1.925 10.819 1.00 94.44 84 CYS A CA 1
ATOM 654 C C . CYS A 1 84 ? -4.325 2.926 11.923 1.00 94.44 84 CYS A C 1
ATOM 656 O O . CYS A 1 84 ? -3.448 3.297 12.707 1.00 94.44 84 CYS A O 1
ATOM 658 N N . ILE A 1 85 ? -5.586 3.338 11.993 1.00 92.19 85 ILE A N 1
ATOM 659 C CA . ILE A 1 85 ? -6.112 4.140 13.098 1.00 92.19 85 ILE A CA 1
ATOM 660 C C . ILE A 1 85 ? -7.132 3.315 13.891 1.00 92.19 85 ILE A C 1
ATOM 662 O O . ILE A 1 85 ? -7.855 2.525 13.276 1.00 92.19 85 ILE A O 1
ATOM 666 N N . PRO A 1 86 ? -7.235 3.480 15.218 1.00 91.38 86 PRO A N 1
ATOM 667 C CA . PRO A 1 86 ? -8.261 2.809 16.008 1.00 91.38 86 PRO A CA 1
ATOM 668 C C . PRO A 1 86 ? -9.670 3.126 15.491 1.00 91.38 86 PRO A C 1
ATOM 670 O O . PRO A 1 86 ? -10.004 4.280 15.196 1.00 91.38 86 PRO A O 1
ATOM 673 N N . LYS A 1 87 ? -10.526 2.107 15.384 1.00 87.25 87 LYS A N 1
ATOM 674 C CA . LYS A 1 87 ? -11.957 2.298 15.135 1.00 87.25 87 LYS A CA 1
ATOM 675 C C . LYS A 1 87 ? -12.578 2.994 16.340 1.00 87.25 87 LYS A C 1
ATOM 677 O O . LYS A 1 87 ? -12.298 2.659 17.487 1.00 87.25 87 LYS A O 1
ATOM 682 N N . LYS A 1 88 ? -13.470 3.953 16.088 1.00 74.19 88 LYS A N 1
ATOM 683 C CA . LYS A 1 88 ? -14.295 4.527 17.154 1.00 74.19 88 LYS A CA 1
ATOM 684 C C . LYS A 1 88 ? -15.359 3.502 17.544 1.00 74.19 88 LYS A C 1
ATOM 686 O O . LYS A 1 88 ? -16.370 3.381 16.855 1.00 74.19 88 LYS A O 1
ATOM 691 N N . THR A 1 89 ? -15.137 2.759 18.622 1.00 57.62 89 THR A N 1
ATOM 692 C CA . THR A 1 89 ? -16.175 1.904 19.206 1.00 57.62 89 THR A CA 1
ATOM 693 C C . THR A 1 89 ? -17.276 2.798 19.768 1.00 57.62 89 THR A C 1
ATOM 695 O O . THR A 1 89 ? -17.018 3.672 20.593 1.00 57.62 89 THR A O 1
ATOM 698 N N . THR A 1 90 ? -18.513 2.612 19.305 1.00 49.66 90 THR A N 1
ATOM 699 C CA . THR A 1 90 ? -19.686 3.271 19.898 1.00 49.66 90 THR A CA 1
ATOM 700 C C . THR A 1 90 ? -20.127 2.455 21.111 1.00 49.66 90 THR A C 1
ATOM 702 O O . THR A 1 90 ? -21.187 1.852 21.091 1.00 49.66 90 THR A O 1
ATOM 705 N N . GLU A 1 91 ? -19.287 2.374 22.145 1.00 43.16 91 GLU A N 1
ATOM 706 C CA . GLU A 1 91 ? -19.727 1.996 23.490 1.00 43.16 91 GLU A CA 1
ATOM 707 C C . GLU A 1 91 ? -18.699 2.419 24.554 1.00 43.16 91 GLU A C 1
ATOM 709 O O . GLU A 1 91 ? -17.528 2.054 24.506 1.00 43.16 91 GLU A O 1
ATOM 714 N N . SER A 1 92 ? -19.219 3.182 25.521 1.00 36.03 92 SER A N 1
ATOM 715 C CA . SER A 1 92 ? -18.636 3.757 26.742 1.00 36.03 92 SER A CA 1
ATOM 716 C C . SER A 1 92 ? -17.823 5.074 26.648 1.00 36.03 92 SER A C 1
ATOM 718 O O . SER A 1 92 ? -16.766 5.128 26.018 1.00 36.03 92 SER A O 1
ATOM 720 N N . PRO A 1 93 ? -18.283 6.163 27.310 1.00 50.81 93 PRO A N 1
ATOM 721 C CA . PRO A 1 93 ? -17.574 7.436 27.389 1.00 50.81 93 PRO A CA 1
ATOM 722 C C . PRO A 1 93 ? -16.537 7.420 28.520 1.00 50.81 93 PRO A C 1
ATOM 724 O O . PRO A 1 93 ? -16.930 7.384 29.677 1.00 50.81 93 PRO A O 1
ATOM 727 N N . GLN A 1 94 ? -15.241 7.488 28.191 1.00 43.97 94 GLN A N 1
ATOM 728 C CA . GLN A 1 94 ? -14.098 7.982 29.001 1.00 43.97 94 GLN A CA 1
ATOM 729 C C . GLN A 1 94 ? -12.808 7.427 28.356 1.00 43.97 94 GLN A C 1
ATOM 731 O O . GLN A 1 94 ? -12.756 6.256 28.023 1.00 43.97 94 GLN A O 1
ATOM 736 N N . ALA A 1 95 ? -11.721 8.155 28.110 1.00 40.19 95 ALA A N 1
ATOM 737 C CA . ALA A 1 95 ? -11.246 9.376 28.727 1.00 40.19 95 ALA A CA 1
ATOM 738 C C . ALA A 1 95 ? -10.410 10.191 27.723 1.00 40.19 95 ALA A C 1
ATOM 740 O O . ALA A 1 95 ? -9.317 9.795 27.330 1.00 40.19 95 ALA A O 1
ATOM 741 N N . SER A 1 96 ? -10.887 11.380 27.368 1.00 41.28 96 SER A N 1
ATOM 742 C CA . SER A 1 96 ? -10.006 12.489 27.009 1.00 41.28 96 SER A CA 1
ATOM 743 C C . SER A 1 96 ? -9.645 13.211 28.306 1.00 41.28 96 SER A C 1
ATOM 745 O O . SER A 1 96 ? -10.310 14.169 28.697 1.00 41.28 96 SER A O 1
ATOM 747 N N . LEU A 1 97 ? -8.639 12.707 29.017 1.00 37.62 97 LEU A N 1
ATOM 748 C CA . LEU A 1 97 ? -7.977 13.456 30.080 1.00 37.62 97 LEU A CA 1
ATOM 749 C C . LEU A 1 97 ? -6.589 13.825 29.575 1.00 37.62 97 LEU A C 1
ATOM 751 O O . LEU A 1 97 ? -5.643 13.047 29.641 1.00 37.62 97 LEU A O 1
ATOM 755 N N . SER A 1 98 ? -6.499 15.040 29.044 1.00 45.44 98 SER A N 1
ATOM 756 C CA . SER A 1 98 ? -5.249 15.778 28.958 1.00 45.44 98 SER A CA 1
ATOM 757 C C . SER A 1 98 ? -4.716 15.947 30.382 1.00 45.44 98 SER A C 1
ATOM 759 O O . SER A 1 98 ? -5.254 16.750 31.142 1.00 45.44 98 SER A O 1
ATOM 761 N N . VAL A 1 99 ? -3.696 15.184 30.769 1.00 33.28 99 VAL A N 1
ATOM 762 C CA . VAL A 1 99 ? -3.014 15.370 32.056 1.00 33.28 99 VAL A CA 1
ATOM 763 C C . VAL A 1 99 ? -1.705 16.103 31.801 1.00 33.28 99 VAL A C 1
ATOM 765 O O . VAL A 1 99 ? -0.703 15.513 31.410 1.00 33.28 99 VAL A O 1
ATOM 768 N N . ASN A 1 100 ? -1.737 17.412 32.039 1.00 40.16 100 ASN A N 1
ATOM 769 C CA . ASN A 1 100 ? -0.598 18.092 32.638 1.00 40.16 100 ASN A CA 1
ATOM 770 C C . ASN A 1 100 ? -0.664 17.842 34.150 1.00 40.16 100 ASN A C 1
ATOM 772 O O . ASN A 1 100 ? -1.747 17.950 34.728 1.00 40.16 100 ASN A O 1
ATOM 776 N N . THR A 1 101 ? 0.506 17.649 34.762 1.00 32.88 101 THR A N 1
ATOM 777 C CA . THR A 1 101 ? 0.857 17.803 36.191 1.00 32.88 101 THR A CA 1
ATOM 778 C C . THR A 1 101 ? 1.364 16.522 36.851 1.00 32.88 101 THR A C 1
ATOM 780 O O . THR A 1 101 ? 0.728 15.473 36.852 1.00 32.88 101 THR A O 1
ATOM 783 N N . GLU A 1 102 ? 2.567 16.674 37.391 1.00 42.50 102 GLU A N 1
ATOM 784 C CA . GLU A 1 102 ? 3.397 15.709 38.090 1.00 42.50 102 GLU A CA 1
ATOM 785 C C . GLU A 1 102 ? 2.789 15.215 39.417 1.00 42.50 102 GLU A C 1
ATOM 787 O O . GLU A 1 102 ? 2.155 15.978 40.146 1.00 42.50 102 GLU A O 1
ATOM 792 N N . LYS A 1 103 ? 3.181 13.976 39.758 1.00 35.53 103 LYS A N 1
ATOM 793 C CA . LYS A 1 103 ? 3.465 13.420 41.098 1.00 35.53 103 LYS A CA 1
ATOM 794 C C . LYS A 1 103 ? 2.500 12.354 41.660 1.00 35.53 103 LYS A C 1
ATOM 796 O O . LYS A 1 103 ? 1.322 12.585 41.887 1.00 35.53 103 LYS A O 1
ATOM 801 N N . GLU A 1 104 ? 3.165 11.245 42.003 1.00 35.66 104 GLU A N 1
ATOM 802 C CA . GLU A 1 104 ? 2.904 10.230 43.037 1.00 35.66 104 GLU A CA 1
ATOM 803 C C . GLU A 1 104 ? 2.026 8.994 42.756 1.00 35.66 104 GLU A C 1
ATOM 805 O O . GLU A 1 104 ? 0.806 9.043 42.661 1.00 35.66 104 GLU A O 1
ATOM 810 N N . GLU A 1 105 ? 2.752 7.867 42.686 1.00 43.22 105 GLU A N 1
ATOM 811 C CA . GLU A 1 105 ? 2.460 6.495 43.116 1.00 43.22 105 GLU A CA 1
ATOM 812 C C . GLU A 1 105 ? 1.031 6.171 43.586 1.00 43.22 105 GLU A C 1
ATOM 814 O O . GLU A 1 105 ? 0.593 6.543 44.673 1.00 43.22 105 GLU A O 1
ATOM 819 N N . GLY A 1 106 ? 0.354 5.334 42.802 1.00 31.44 106 GLY A N 1
ATOM 820 C CA . GLY A 1 106 ? -0.875 4.657 43.196 1.00 31.44 106 GLY A CA 1
ATOM 821 C C . GLY A 1 106 ? -1.427 3.867 42.020 1.00 31.44 106 GLY A C 1
ATOM 822 O O . GLY A 1 106 ? -1.797 4.450 41.008 1.00 31.44 106 GLY A O 1
ATOM 823 N N . ALA A 1 107 ? -1.425 2.539 42.134 1.00 53.12 107 ALA A N 1
ATOM 824 C CA . ALA A 1 107 ? -1.807 1.583 41.097 1.00 53.12 107 ALA A CA 1
ATOM 825 C C . ALA A 1 107 ? -3.068 1.994 40.314 1.00 53.12 107 ALA A C 1
ATOM 827 O O . ALA A 1 107 ? -4.148 2.098 40.896 1.00 53.12 107 ALA A O 1
ATOM 828 N N . GLN A 1 108 ? -2.948 2.168 38.994 1.00 35.34 108 GLN A N 1
ATOM 829 C CA . GLN A 1 108 ? -4.097 2.384 38.116 1.00 35.34 108 GL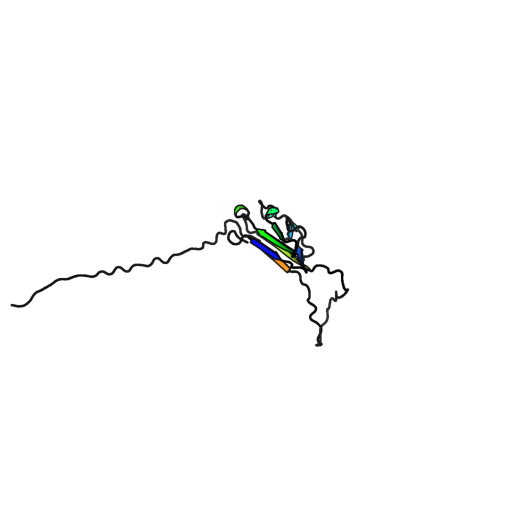N A CA 1
ATOM 830 C C . GLN A 1 108 ? -3.935 1.624 36.796 1.00 35.34 108 GLN A C 1
ATOM 832 O O . GLN A 1 108 ? -2.943 1.757 36.086 1.00 35.34 108 GLN A O 1
ATOM 837 N N . ASN A 1 109 ? -4.935 0.774 36.554 1.00 38.50 109 ASN A N 1
ATOM 838 C CA . ASN A 1 109 ? -5.234 -0.045 35.383 1.00 38.50 109 ASN A CA 1
ATOM 839 C C . ASN A 1 109 ? -4.496 0.312 34.086 1.00 38.50 109 ASN A C 1
ATOM 841 O O . ASN A 1 109 ? -4.635 1.413 33.556 1.00 38.50 109 ASN A O 1
ATOM 845 N N . THR A 1 110 ? -3.849 -0.696 33.498 1.00 39.09 110 THR A N 1
ATOM 846 C CA . THR A 1 110 ? -3.405 -0.714 32.099 1.00 39.09 110 THR A CA 1
ATOM 847 C C . THR A 1 110 ? -4.620 -0.704 31.162 1.00 39.09 110 THR A C 1
ATOM 849 O O . THR A 1 110 ? -4.992 -1.719 30.581 1.00 39.09 110 THR A O 1
ATOM 852 N N . GLY A 1 111 ? -5.277 0.448 31.031 1.00 40.97 111 GLY A N 1
ATOM 853 C CA . GLY A 1 111 ? -6.124 0.736 29.880 1.00 40.97 111 GLY A CA 1
ATOM 854 C C . GLY A 1 111 ? -5.215 0.861 28.663 1.00 40.97 111 GLY A C 1
ATOM 855 O O . GLY A 1 111 ? -4.310 1.693 28.656 1.00 40.97 111 GLY A O 1
ATOM 856 N N . ALA A 1 112 ? -5.392 -0.004 27.666 1.00 50.75 112 ALA A N 1
ATOM 857 C CA . ALA A 1 112 ? -4.591 0.030 26.452 1.00 50.75 112 ALA A CA 1
ATOM 858 C C . ALA A 1 112 ? -4.817 1.365 25.721 1.00 50.75 112 ALA A C 1
ATOM 860 O O . ALA A 1 112 ? -5.866 1.579 25.118 1.00 50.75 112 ALA A O 1
ATOM 861 N N . SER A 1 113 ? -3.841 2.273 25.777 1.00 54.72 113 SER A N 1
ATOM 862 C CA . SER A 1 113 ? -3.825 3.467 24.931 1.00 54.72 113 SER A CA 1
ATOM 863 C C . SER A 1 113 ? -3.734 3.022 23.473 1.00 54.72 113 SER A C 1
ATOM 865 O O . SER A 1 113 ? -2.681 2.568 23.025 1.00 54.72 113 SER A O 1
ATOM 867 N N . THR A 1 114 ? -4.834 3.112 22.727 1.00 64.69 114 THR A N 1
ATOM 868 C CA . THR A 1 114 ? -4.865 2.742 21.308 1.00 64.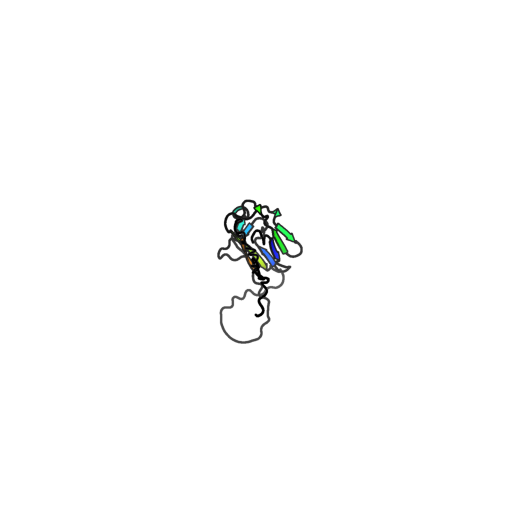69 114 THR A CA 1
ATOM 869 C C . THR A 1 114 ? -4.130 3.809 20.496 1.00 64.69 114 THR A C 1
ATOM 871 O O . THR A 1 114 ? -4.672 4.886 20.244 1.00 64.69 114 THR A O 1
ATOM 874 N N . SER A 1 115 ? -2.875 3.548 20.132 1.00 83.62 115 SER A N 1
ATOM 875 C CA . SER A 1 115 ? -2.067 4.434 19.291 1.00 83.62 115 SER A CA 1
ATOM 876 C C . SER A 1 115 ? -2.264 4.132 17.802 1.00 83.62 115 SER A C 1
ATOM 878 O O . SER A 1 115 ? -2.634 3.026 17.407 1.00 83.62 115 SER A O 1
ATOM 880 N N . ASN A 1 116 ? -2.015 5.134 16.957 1.00 90.62 116 ASN A N 1
ATOM 881 C CA . ASN A 1 116 ? -2.015 4.968 15.505 1.00 90.62 116 ASN A CA 1
ATOM 882 C C . ASN A 1 116 ? -0.769 4.189 15.049 1.00 90.62 116 ASN A C 1
ATOM 884 O O . ASN A 1 116 ? 0.337 4.437 15.532 1.00 90.62 116 ASN A O 1
ATOM 888 N N . CYS A 1 117 ? -0.926 3.308 14.061 1.00 92.88 117 CYS A N 1
ATOM 889 C CA . CYS A 1 117 ? 0.182 2.638 13.384 1.00 92.88 117 CYS A CA 1
ATOM 890 C C . CYS A 1 117 ? 0.505 3.382 12.086 1.00 92.88 117 CYS A C 1
ATOM 892 O O . CYS A 1 117 ? -0.323 3.420 11.179 1.00 92.88 117 CYS A O 1
ATOM 894 N N . SER A 1 118 ? 1.697 3.972 11.991 1.00 94.12 118 SER A N 1
ATOM 895 C CA . SER A 1 118 ? 2.163 4.691 10.801 1.00 94.12 118 SER A CA 1
ATOM 896 C C . SER A 1 118 ? 3.162 3.842 10.019 1.00 94.12 118 SER A C 1
ATOM 898 O O . SER A 1 118 ? 4.184 3.427 10.565 1.00 94.12 118 SER A O 1
ATOM 900 N N . VAL A 1 119 ? 2.881 3.605 8.738 1.00 95.81 119 VAL A N 1
ATOM 901 C CA . VAL A 1 119 ? 3.705 2.789 7.841 1.00 95.81 119 VAL A CA 1
ATOM 902 C C . VAL A 1 119 ? 4.242 3.679 6.727 1.00 95.81 119 VAL A C 1
ATOM 904 O O . VAL A 1 119 ? 3.519 4.033 5.796 1.00 95.81 119 VAL A O 1
ATOM 907 N N . ILE A 1 120 ? 5.519 4.052 6.819 1.00 96.50 120 ILE A N 1
ATOM 908 C CA . ILE A 1 120 ? 6.217 4.796 5.764 1.00 96.50 120 ILE A CA 1
ATOM 909 C C . ILE A 1 120 ? 6.931 3.799 4.860 1.00 96.50 120 ILE A C 1
ATOM 911 O O . ILE A 1 120 ? 7.850 3.093 5.276 1.00 96.50 120 ILE A O 1
ATOM 915 N N . VAL A 1 121 ? 6.513 3.758 3.603 1.00 97.31 121 VAL A N 1
ATOM 916 C CA . VAL A 1 121 ? 7.021 2.830 2.603 1.00 97.31 121 VAL A CA 1
ATOM 917 C C . VAL A 1 121 ? 7.959 3.579 1.677 1.00 97.31 121 VAL A C 1
ATOM 919 O O . VAL A 1 121 ? 7.596 4.596 1.097 1.00 97.31 121 VAL A O 1
ATOM 922 N N . THR A 1 122 ? 9.171 3.053 1.519 1.00 97.50 122 THR A N 1
ATOM 923 C CA . THR A 1 122 ? 10.120 3.520 0.503 1.00 97.50 122 THR A CA 1
ATOM 924 C C . THR A 1 122 ? 10.139 2.536 -0.658 1.00 97.50 122 THR A C 1
ATOM 926 O O . THR A 1 122 ? 10.431 1.353 -0.458 1.00 97.50 122 THR A O 1
ATOM 929 N N . VAL A 1 123 ? 9.839 3.013 -1.862 1.00 96.88 123 VAL A N 1
ATOM 930 C CA . VAL A 1 123 ? 9.934 2.255 -3.114 1.00 96.88 123 VAL A CA 1
ATOM 931 C C . VAL A 1 123 ? 11.227 2.664 -3.806 1.00 96.88 123 VAL A C 1
ATOM 933 O O . VAL A 1 123 ? 11.403 3.829 -4.158 1.00 96.88 123 VAL A O 1
ATOM 936 N N . LYS A 1 124 ? 12.160 1.723 -3.952 1.00 96.19 124 LYS A N 1
ATOM 937 C CA . LYS A 1 124 ? 13.429 1.973 -4.646 1.00 96.19 124 LYS A CA 1
ATOM 938 C C . LYS A 1 124 ? 13.190 2.105 -6.149 1.00 96.19 124 LYS A C 1
ATOM 940 O O . LYS A 1 124 ? 12.245 1.513 -6.669 1.00 96.19 124 LYS A O 1
ATOM 945 N N . ALA A 1 125 ? 14.064 2.844 -6.829 1.00 93.62 125 ALA A N 1
ATOM 946 C CA . ALA A 1 125 ? 14.011 2.917 -8.282 1.00 93.62 125 ALA A CA 1
ATOM 947 C C . ALA A 1 125 ? 14.291 1.551 -8.934 1.00 93.62 125 ALA A C 1
ATOM 949 O O . ALA A 1 125 ? 15.001 0.716 -8.364 1.00 93.62 125 ALA A O 1
ATOM 950 N N . SER A 1 126 ? 13.748 1.339 -10.131 1.00 85.62 126 SER A N 1
ATOM 951 C CA . SER A 1 126 ? 13.817 0.083 -10.893 1.00 85.62 126 SER A CA 1
ATOM 952 C C . SER A 1 126 ? 15.246 -0.389 -11.190 1.00 85.62 126 SER A C 1
ATOM 954 O O . SER A 1 126 ? 15.501 -1.586 -11.270 1.00 85.62 126 SER A O 1
ATOM 956 N N . ASN A 1 127 ? 16.206 0.531 -11.279 1.00 75.12 127 ASN A N 1
ATOM 957 C CA . ASN A 1 127 ? 17.620 0.249 -11.529 1.00 75.12 127 ASN A CA 1
ATOM 958 C C . ASN A 1 127 ? 18.444 -0.058 -10.263 1.00 75.12 127 ASN A C 1
ATOM 960 O O . ASN A 1 127 ? 19.648 -0.297 -10.371 1.00 75.12 127 ASN A O 1
ATOM 964 N N . PHE A 1 128 ? 17.844 -0.065 -9.065 1.00 61.91 128 PHE A N 1
ATOM 965 C CA . PHE A 1 128 ? 18.514 -0.547 -7.852 1.00 61.91 128 PHE A CA 1
ATOM 966 C C . PHE A 1 128 ? 18.484 -2.079 -7.797 1.00 61.91 128 PHE A C 1
ATOM 968 O O . PHE A 1 128 ? 17.874 -2.672 -6.907 1.00 61.91 128 PHE A O 1
ATOM 975 N N . SER A 1 129 ? 19.155 -2.734 -8.742 1.00 56.00 129 SER A N 1
ATOM 976 C CA . SER A 1 129 ? 19.464 -4.158 -8.628 1.00 56.00 129 SER A CA 1
ATOM 977 C C . SER A 1 129 ? 20.597 -4.319 -7.618 1.00 56.00 129 SER A C 1
ATOM 979 O O . SER A 1 129 ? 21.696 -3.789 -7.799 1.00 56.00 129 SER A O 1
ATOM 981 N N . SER A 1 130 ? 20.335 -5.038 -6.530 1.00 53.97 130 SER A N 1
ATOM 982 C CA . SER A 1 130 ? 21.388 -5.454 -5.607 1.00 53.97 130 SER A CA 1
ATOM 983 C C . SER A 1 130 ? 22.327 -6.372 -6.388 1.00 53.97 130 SER A C 1
ATOM 985 O O . SER A 1 130 ? 21.933 -7.476 -6.754 1.00 53.97 130 SER A O 1
ATOM 987 N N . LEU A 1 131 ? 23.553 -5.932 -6.685 1.00 51.19 131 LEU A N 1
ATOM 988 C CA . LEU A 1 131 ? 24.580 -6.819 -7.227 1.00 51.19 131 LEU A CA 1
ATOM 989 C C . LEU A 1 131 ? 24.909 -7.859 -6.147 1.00 51.19 131 LEU A C 1
ATOM 991 O O . LEU A 1 131 ? 25.802 -7.657 -5.325 1.00 51.19 131 LEU A O 1
ATOM 995 N N . ALA A 1 132 ? 24.172 -8.969 -6.118 1.00 53.59 132 ALA A N 1
ATOM 996 C CA . ALA A 1 132 ? 24.598 -10.177 -5.433 1.00 53.59 132 ALA A CA 1
ATOM 997 C C . ALA A 1 132 ? 25.776 -10.744 -6.233 1.00 53.59 132 ALA A C 1
ATOM 999 O O . ALA A 1 132 ? 25.628 -11.647 -7.057 1.00 53.59 132 ALA A O 1
ATOM 1000 N N . SER A 1 133 ? 26.952 -10.142 -6.042 1.00 50.72 133 SER A N 1
ATOM 1001 C CA . SER A 1 133 ? 28.216 -10.617 -6.584 1.00 50.72 133 SER A CA 1
ATOM 1002 C C . SER A 1 133 ? 28.471 -12.004 -6.011 1.00 50.72 133 SER A C 1
ATOM 1004 O O . SER A 1 133 ? 29.037 -12.159 -4.931 1.00 50.72 133 SER A O 1
ATOM 1006 N N . SER A 1 134 ? 28.022 -13.022 -6.736 1.00 50.47 134 SER A N 1
ATOM 1007 C CA . SER A 1 134 ? 28.380 -14.412 -6.496 1.00 50.47 134 SER A CA 1
ATOM 1008 C C . SER A 1 134 ? 29.835 -14.575 -6.925 1.00 50.47 134 SER A C 1
ATOM 1010 O O . SER A 1 134 ? 30.128 -15.090 -8.001 1.00 50.47 134 SER A O 1
ATOM 1012 N N . ILE A 1 135 ? 30.766 -14.052 -6.125 1.00 60.25 135 ILE A N 1
ATOM 1013 C CA . ILE A 1 135 ? 32.189 -14.314 -6.312 1.00 60.25 135 ILE A CA 1
ATOM 1014 C C . ILE A 1 135 ? 32.400 -15.758 -5.860 1.00 60.25 135 ILE A C 1
ATOM 1016 O O . ILE A 1 135 ? 32.604 -16.033 -4.679 1.00 60.25 135 ILE A O 1
ATOM 1020 N N . ALA A 1 136 ? 32.284 -16.698 -6.795 1.00 57.31 136 ALA A N 1
ATOM 1021 C CA . ALA A 1 136 ? 32.738 -18.059 -6.568 1.00 57.31 136 ALA A CA 1
ATOM 1022 C C . ALA A 1 136 ? 34.255 -18.012 -6.294 1.00 57.31 136 ALA A C 1
ATOM 1024 O O . ALA A 1 136 ? 34.986 -17.412 -7.089 1.00 57.31 136 ALA A O 1
ATOM 1025 N N . PRO A 1 137 ? 34.764 -18.606 -5.200 1.00 54.25 137 PRO A N 1
ATOM 1026 C CA . PRO A 1 137 ? 36.198 -18.668 -4.985 1.00 54.25 137 PRO A CA 1
ATOM 1027 C C . PRO A 1 137 ? 36.799 -19.596 -6.044 1.00 54.25 137 PRO A C 1
ATOM 1029 O O . PRO A 1 137 ? 36.527 -20.796 -6.070 1.00 54.25 137 PRO A O 1
ATOM 1032 N N . THR A 1 138 ? 37.619 -19.049 -6.939 1.00 57.97 138 THR A N 1
ATOM 1033 C CA . THR A 1 138 ? 38.466 -19.853 -7.820 1.00 57.97 138 THR A CA 1
ATOM 1034 C C . THR A 1 138 ? 39.477 -20.599 -6.954 1.00 57.97 138 THR A C 1
ATOM 1036 O O . THR A 1 138 ? 40.410 -19.996 -6.422 1.00 57.97 138 THR A O 1
ATOM 1039 N N . ALA A 1 139 ? 39.289 -21.907 -6.784 1.00 54.78 139 ALA A N 1
ATOM 1040 C CA . ALA A 1 139 ? 40.282 -22.773 -6.165 1.00 54.78 139 ALA A CA 1
ATOM 1041 C C . ALA A 1 139 ? 41.527 -22.828 -7.066 1.00 54.78 139 ALA A C 1
ATOM 1043 O O . ALA A 1 139 ? 41.479 -23.352 -8.179 1.00 54.78 139 ALA A O 1
ATOM 1044 N N . ALA A 1 140 ? 42.646 -22.271 -6.601 1.00 51.84 140 ALA A N 1
ATOM 1045 C CA . ALA A 1 140 ? 43.934 -22.437 -7.257 1.00 51.84 140 ALA A CA 1
ATOM 1046 C C . ALA A 1 140 ? 44.409 -23.885 -7.054 1.00 51.84 140 ALA A C 1
ATOM 1048 O O . ALA A 1 140 ? 44.787 -24.277 -5.950 1.00 51.84 140 ALA A O 1
ATOM 1049 N N . VAL A 1 141 ? 44.375 -24.694 -8.115 1.00 53.09 141 VAL A N 1
ATOM 1050 C CA . VAL A 1 141 ? 45.019 -26.012 -8.137 1.00 53.09 141 VAL A CA 1
ATOM 1051 C C . VAL A 1 141 ? 46.531 -25.783 -8.148 1.00 53.09 141 VAL A C 1
ATOM 1053 O O . VAL A 1 141 ? 47.106 -25.413 -9.170 1.00 53.09 141 VAL A O 1
ATOM 1056 N N . ALA A 1 142 ? 47.185 -25.976 -7.002 1.00 52.09 142 ALA A N 1
ATOM 1057 C CA . ALA A 1 142 ? 48.638 -26.066 -6.934 1.00 52.09 142 ALA A CA 1
ATOM 1058 C C . ALA A 1 142 ? 49.073 -27.370 -7.625 1.00 52.09 142 ALA A C 1
ATOM 1060 O O . ALA A 1 142 ? 48.905 -28.463 -7.085 1.00 52.09 142 ALA A O 1
ATOM 1061 N N . GLY A 1 143 ? 49.575 -27.258 -8.856 1.00 53.62 143 GLY A N 1
ATOM 1062 C CA . GLY A 1 143 ? 50.116 -28.383 -9.612 1.00 53.62 143 GLY A CA 1
ATOM 1063 C C . GLY A 1 143 ? 51.389 -28.917 -8.957 1.00 53.62 143 GLY A C 1
ATOM 1064 O O . GLY A 1 143 ? 52.394 -28.213 -8.874 1.00 53.62 143 GLY A O 1
ATOM 1065 N N . GLY A 1 144 ? 51.346 -30.165 -8.493 1.00 50.16 144 GLY A N 1
ATOM 1066 C CA . GLY A 1 144 ? 52.526 -30.906 -8.065 1.00 50.16 144 GLY A CA 1
ATOM 1067 C C . GLY A 1 144 ? 53.363 -31.337 -9.268 1.00 50.16 144 GLY A C 1
ATOM 1068 O O . GLY A 1 144 ? 52.846 -31.959 -10.194 1.00 50.16 144 GLY A O 1
ATOM 1069 N N . VAL A 1 145 ? 54.662 -31.042 -9.243 1.00 52.62 145 VAL A N 1
ATOM 1070 C CA . VAL A 1 145 ? 55.635 -31.634 -10.168 1.00 52.62 145 VAL A CA 1
ATOM 1071 C C . VAL A 1 145 ? 56.342 -32.767 -9.429 1.00 52.62 145 VAL A C 1
ATOM 1073 O O . VAL A 1 145 ? 57.167 -32.527 -8.551 1.00 52.62 145 VAL A O 1
ATOM 1076 N N . ALA A 1 146 ? 56.001 -34.011 -9.766 1.00 54.44 146 ALA A N 1
ATOM 1077 C CA . ALA A 1 146 ? 56.785 -35.182 -9.393 1.00 54.44 146 ALA A CA 1
ATOM 1078 C C . ALA A 1 146 ? 57.925 -35.349 -10.412 1.00 54.44 146 ALA A C 1
ATOM 1080 O O . ALA A 1 146 ? 57.674 -35.658 -11.576 1.00 54.44 146 ALA A O 1
ATOM 1081 N N . ALA A 1 147 ? 59.173 -35.129 -9.993 1.00 51.25 147 ALA A N 1
ATOM 1082 C CA . ALA A 1 147 ? 60.349 -35.452 -10.799 1.00 51.25 147 ALA A CA 1
ATOM 1083 C C . ALA A 1 147 ? 60.717 -36.933 -10.593 1.00 51.25 147 ALA A C 1
ATOM 1085 O O . ALA A 1 147 ? 61.055 -37.346 -9.484 1.00 51.25 147 ALA A O 1
ATOM 1086 N N . LEU A 1 148 ? 60.634 -37.733 -11.659 1.00 49.44 148 LEU A N 1
ATOM 1087 C CA . LEU A 1 148 ? 61.065 -39.132 -11.685 1.00 49.44 148 LEU A CA 1
ATOM 1088 C C . LEU A 1 148 ? 62.505 -39.263 -12.220 1.00 49.44 148 LEU A C 1
ATOM 1090 O O . LEU A 1 148 ? 62.806 -38.815 -13.320 1.00 49.44 148 LEU A O 1
ATOM 1094 N N . THR A 1 149 ? 63.323 -39.970 -11.431 1.00 51.25 149 THR A N 1
ATOM 1095 C CA . THR A 1 149 ? 64.390 -40.939 -11.785 1.00 51.25 149 THR A CA 1
ATOM 1096 C C . THR A 1 149 ? 65.629 -40.530 -12.603 1.00 51.25 149 THR A C 1
ATOM 1098 O O . THR A 1 149 ? 65.535 -40.122 -13.753 1.00 51.25 149 THR A O 1
ATOM 1101 N N . GLY A 1 150 ? 66.808 -40.868 -12.055 1.00 46.75 150 GLY A N 1
ATOM 1102 C CA . GLY A 1 150 ? 68.067 -41.087 -12.781 1.00 46.75 150 GLY A CA 1
ATOM 1103 C C . GLY A 1 150 ? 69.051 -41.926 -11.945 1.00 46.75 150 GLY A C 1
ATOM 1104 O O . GLY A 1 150 ? 69.248 -41.646 -10.770 1.00 46.75 150 GLY A O 1
ATOM 1105 N N . PHE A 1 151 ? 69.594 -42.990 -12.537 1.00 52.19 151 PHE A N 1
ATOM 1106 C CA . PHE A 1 151 ? 70.139 -44.214 -11.928 1.00 52.19 151 PHE A CA 1
ATOM 1107 C C . PHE A 1 151 ? 71.673 -44.319 -12.158 1.00 52.19 151 PHE A C 1
ATOM 1109 O O . PHE A 1 151 ? 72.141 -43.880 -13.204 1.00 52.19 151 PHE A O 1
ATOM 1116 N N . LEU A 1 152 ? 72.389 -44.996 -11.239 1.00 51.34 152 LEU A N 1
ATOM 1117 C CA . LEU A 1 152 ? 73.742 -45.616 -11.330 1.00 51.34 152 LEU A CA 1
ATOM 1118 C C . LEU A 1 152 ? 75.003 -44.736 -11.407 1.00 51.34 152 LEU A C 1
ATOM 1120 O O . LEU A 1 152 ? 75.146 -43.929 -12.310 1.00 51.34 152 LEU A O 1
ATOM 1124 N N . VAL A 1 153 ? 75.992 -45.047 -10.554 1.00 45.34 153 VAL A N 1
ATOM 1125 C CA . VAL A 1 153 ? 77.240 -45.751 -10.942 1.00 45.34 153 VAL A CA 1
ATOM 1126 C C . VAL A 1 153 ? 77.883 -46.362 -9.685 1.00 45.34 153 VAL A C 1
ATOM 1128 O O . VAL A 1 153 ? 78.071 -45.684 -8.677 1.00 45.34 153 VAL A O 1
ATOM 1131 N N . GLY A 1 154 ? 78.186 -47.662 -9.759 1.00 44.94 154 GLY A N 1
ATOM 1132 C CA . GLY A 1 154 ? 79.029 -48.403 -8.818 1.00 44.94 154 GLY A CA 1
ATOM 1133 C C . GLY A 1 154 ? 80.467 -48.558 -9.334 1.00 44.94 154 GLY A C 1
ATOM 1134 O O . GLY A 1 154 ? 80.747 -48.302 -10.501 1.00 44.94 154 GLY A O 1
ATOM 1135 N N . SER A 1 155 ? 81.338 -48.959 -8.413 1.00 52.69 155 SER A N 1
ATOM 1136 C CA . SER A 1 155 ? 82.806 -48.957 -8.403 1.00 52.69 155 SER A CA 1
ATOM 1137 C C . SER A 1 155 ? 83.558 -49.658 -9.542 1.00 52.69 155 SER A C 1
ATOM 1139 O O . SER A 1 155 ? 83.129 -50.709 -10.017 1.00 52.69 155 SER A O 1
ATOM 1141 N N . PHE A 1 156 ? 84.776 -49.157 -9.794 1.00 43.81 156 PHE A N 1
ATOM 1142 C CA . PHE A 1 156 ? 85.991 -49.946 -10.048 1.00 43.81 156 PHE A CA 1
ATOM 1143 C C . PHE A 1 156 ? 87.132 -49.350 -9.218 1.00 43.81 156 PHE A C 1
ATOM 1145 O O . PHE A 1 156 ? 87.155 -48.102 -9.101 1.00 43.81 156 PHE A O 1
#